Protein AF-A0A8T8WB58-F1 (afdb_monomer)

Structure (mmCIF, N/CA/C/O backbone):
data_AF-A0A8T8WB58-F1
#
_entry.id   AF-A0A8T8WB58-F1
#
loop_
_atom_site.group_PDB
_atom_site.id
_atom_site.type_symbol
_atom_site.label_atom_id
_atom_site.label_alt_id
_atom_site.label_comp_id
_atom_site.label_asym_id
_atom_site.label_entity_id
_atom_site.label_seq_id
_atom_site.pdbx_PDB_ins_code
_atom_site.Cartn_x
_atom_site.Cartn_y
_atom_site.Cartn_z
_atom_site.occupancy
_atom_site.B_iso_or_equiv
_atom_site.auth_seq_id
_atom_site.auth_comp_id
_atom_site.auth_asym_id
_atom_site.auth_atom_id
_atom_site.pdbx_PDB_model_num
ATOM 1 N N . MET A 1 1 ? 14.435 40.216 -5.255 1.00 46.78 1 MET A N 1
ATOM 2 C CA . MET A 1 1 ? 13.590 39.049 -4.937 1.00 46.78 1 MET A CA 1
ATOM 3 C C . MET A 1 1 ? 13.281 38.328 -6.233 1.00 46.78 1 MET A C 1
ATOM 5 O O . MET A 1 1 ? 12.613 38.911 -7.071 1.00 46.78 1 MET A O 1
ATOM 9 N N . SER A 1 2 ? 13.798 37.118 -6.420 1.00 38.09 2 SER A N 1
ATOM 10 C CA . SER A 1 2 ? 13.161 36.121 -7.283 1.00 38.09 2 SER A CA 1
ATOM 11 C C . SER A 1 2 ? 13.736 34.764 -6.900 1.00 38.09 2 SER A C 1
ATOM 13 O O . SER A 1 2 ? 14.914 34.495 -7.131 1.00 38.09 2 SER A O 1
ATOM 15 N N . ALA A 1 3 ? 12.936 33.969 -6.192 1.00 37.09 3 ALA A N 1
ATOM 16 C CA . ALA A 1 3 ? 13.264 32.592 -5.873 1.00 37.09 3 ALA A CA 1
ATOM 17 C C . ALA A 1 3 ? 13.135 31.793 -7.172 1.00 37.09 3 ALA A C 1
ATOM 19 O O . ALA A 1 3 ? 12.028 31.569 -7.659 1.00 37.09 3 ALA A O 1
ATOM 20 N N . ALA A 1 4 ? 14.272 31.422 -7.761 1.00 40.12 4 ALA A N 1
ATOM 21 C CA . ALA A 1 4 ? 14.296 30.440 -8.828 1.00 40.12 4 ALA A CA 1
ATOM 22 C C . ALA A 1 4 ? 13.689 29.147 -8.273 1.00 40.12 4 ALA A C 1
ATOM 24 O O . ALA A 1 4 ? 14.210 28.574 -7.314 1.00 40.12 4 ALA A O 1
ATOM 25 N N . ALA A 1 5 ? 12.556 28.735 -8.842 1.00 39.56 5 ALA A N 1
ATOM 26 C CA . ALA A 1 5 ? 11.973 27.431 -8.598 1.00 39.56 5 ALA A CA 1
ATOM 27 C C . ALA A 1 5 ? 13.040 26.382 -8.929 1.00 39.56 5 ALA A C 1
ATOM 29 O O . ALA A 1 5 ? 13.425 26.202 -10.083 1.00 39.56 5 ALA A O 1
ATOM 30 N N . MET A 1 6 ? 13.580 25.765 -7.884 1.00 33.12 6 MET A N 1
ATOM 31 C CA . MET A 1 6 ? 14.553 24.694 -7.979 1.00 33.12 6 MET A CA 1
ATOM 32 C C . MET A 1 6 ? 13.804 23.489 -8.551 1.00 33.12 6 MET A C 1
ATOM 34 O O . MET A 1 6 ? 13.053 22.819 -7.849 1.00 33.12 6 MET A O 1
ATOM 38 N N . ASP A 1 7 ? 13.919 23.301 -9.863 1.00 44.41 7 ASP A N 1
ATOM 39 C CA . ASP A 1 7 ? 13.353 22.177 -10.598 1.00 44.41 7 ASP A CA 1
ATOM 40 C C . ASP A 1 7 ? 14.040 20.895 -10.098 1.00 44.41 7 ASP A C 1
ATOM 42 O O . ASP A 1 7 ? 15.197 20.620 -10.418 1.00 44.41 7 ASP A O 1
ATOM 46 N N . ILE A 1 8 ? 13.348 20.125 -9.251 1.00 37.22 8 ILE A N 1
ATOM 47 C CA . ILE A 1 8 ? 13.816 18.843 -8.688 1.00 37.22 8 ILE A CA 1
ATOM 48 C C . ILE A 1 8 ? 13.719 17.735 -9.758 1.00 37.22 8 ILE A C 1
ATOM 50 O O . ILE A 1 8 ? 13.398 16.580 -9.488 1.00 37.22 8 ILE A O 1
ATOM 54 N N . ARG A 1 9 ? 14.054 18.042 -11.012 1.00 39.97 9 ARG A N 1
ATOM 55 C CA . ARG A 1 9 ? 14.518 17.049 -11.985 1.00 39.97 9 ARG A CA 1
ATOM 56 C C . ARG A 1 9 ? 15.976 16.734 -11.676 1.00 39.97 9 ARG A C 1
ATOM 58 O O . ARG A 1 9 ? 16.878 17.007 -12.463 1.00 39.97 9 ARG A O 1
ATOM 65 N N . ALA A 1 10 ? 16.206 16.184 -10.483 1.00 41.03 10 ALA A N 1
ATOM 66 C CA . ALA A 1 10 ? 17.468 15.548 -10.157 1.00 41.03 10 ALA A CA 1
ATOM 67 C C . ALA A 1 10 ? 17.738 14.513 -11.252 1.00 41.03 10 ALA A C 1
ATOM 69 O O . ALA A 1 10 ? 16.926 13.619 -11.486 1.00 41.03 10 ALA A O 1
ATOM 70 N N . VAL A 1 11 ? 18.834 14.740 -11.971 1.00 47.00 11 VAL A N 1
ATOM 71 C CA . VAL A 1 11 ? 19.299 13.983 -13.128 1.00 47.00 11 VAL A CA 1
ATOM 72 C C . VAL A 1 11 ? 19.324 12.498 -12.773 1.00 47.00 11 VAL A C 1
ATOM 74 O O . VAL A 1 11 ? 20.256 12.016 -12.136 1.00 47.00 11 VAL A O 1
ATOM 77 N N . ILE A 1 12 ? 18.273 11.783 -13.176 1.00 48.25 12 ILE A N 1
ATOM 78 C CA . ILE A 1 12 ? 18.330 10.336 -13.369 1.00 48.25 12 ILE A CA 1
ATOM 79 C C . ILE A 1 12 ? 19.442 10.139 -14.407 1.00 48.25 12 ILE A C 1
ATOM 81 O O . ILE A 1 12 ? 19.413 10.859 -15.417 1.00 48.25 12 ILE A O 1
ATOM 85 N N . PRO A 1 13 ? 20.449 9.276 -14.174 1.00 50.88 13 PRO A N 1
ATOM 86 C CA . PRO A 1 13 ? 21.446 8.993 -15.197 1.00 50.88 13 PRO A CA 1
ATOM 87 C C . PRO A 1 13 ? 20.685 8.587 -16.455 1.00 50.88 13 PRO A C 1
ATOM 89 O O . PRO A 1 13 ? 19.909 7.635 -16.439 1.00 50.88 13 PRO A O 1
ATOM 92 N N . ARG A 1 14 ? 20.798 9.403 -17.508 1.00 51.25 14 ARG A N 1
ATOM 93 C CA . ARG A 1 14 ? 20.123 9.127 -18.773 1.00 51.25 14 ARG A CA 1
ATOM 94 C C . ARG A 1 14 ? 20.759 7.837 -19.297 1.00 51.25 14 ARG A C 1
ATOM 96 O O . ARG A 1 14 ? 21.962 7.873 -19.570 1.00 51.25 14 ARG A O 1
ATOM 103 N N . PRO A 1 15 ? 20.026 6.718 -19.390 1.00 59.62 15 PRO A N 1
ATOM 104 C CA . PRO A 1 15 ? 20.576 5.533 -20.026 1.00 59.62 15 PRO A CA 1
ATOM 105 C C . PRO A 1 15 ? 20.806 5.811 -21.518 1.00 59.62 15 PRO A C 1
ATOM 107 O O . PRO A 1 15 ? 20.446 6.877 -22.035 1.00 59.62 15 PRO A O 1
ATOM 110 N N . ALA A 1 16 ? 21.427 4.850 -22.203 1.00 59.47 16 ALA A N 1
ATOM 111 C CA . ALA A 1 16 ? 21.563 4.878 -23.654 1.00 59.47 16 ALA A CA 1
ATOM 112 C C . ALA A 1 16 ? 20.201 5.178 -24.326 1.00 59.47 16 ALA A C 1
ATOM 114 O O . ALA A 1 16 ? 19.159 4.807 -23.775 1.00 59.47 16 ALA A O 1
ATOM 115 N N . PRO A 1 17 ? 20.179 5.887 -25.470 1.00 58.12 17 PRO A N 1
ATOM 116 C CA . PRO A 1 17 ? 18.939 6.341 -26.104 1.00 58.12 17 PRO A CA 1
ATOM 117 C C . PRO A 1 17 ? 17.970 5.200 -26.467 1.00 58.12 17 PRO A C 1
ATOM 119 O O . PRO A 1 17 ? 16.779 5.463 -26.613 1.00 58.12 17 PRO A O 1
ATOM 122 N N . GLU A 1 18 ? 18.456 3.961 -26.555 1.00 68.00 18 GLU A N 1
ATOM 123 C CA . GLU A 1 18 ? 17.686 2.736 -26.802 1.00 68.00 18 GLU A CA 1
ATOM 124 C C . GLU A 1 18 ? 17.064 2.058 -25.552 1.00 68.00 18 GLU A C 1
ATOM 126 O O . GLU A 1 18 ? 16.408 1.024 -25.658 1.00 68.00 18 GLU A O 1
ATOM 131 N N . ALA A 1 19 ? 17.233 2.596 -24.341 1.00 74.69 19 ALA A N 1
ATOM 132 C CA . ALA A 1 19 ? 16.718 1.941 -23.134 1.00 74.69 19 ALA A CA 1
ATOM 133 C C . ALA A 1 19 ? 15.192 2.070 -22.963 1.00 74.69 19 ALA A C 1
ATOM 135 O O . ALA A 1 19 ? 14.597 3.135 -23.144 1.00 74.69 19 ALA A O 1
ATOM 136 N N . ILE A 1 20 ? 14.557 0.992 -22.502 1.00 81.88 20 ILE A N 1
ATOM 137 C CA . ILE A 1 20 ? 13.115 0.949 -22.233 1.00 81.88 20 ILE A CA 1
ATOM 138 C C . ILE A 1 20 ? 12.857 1.357 -20.778 1.00 81.88 20 ILE A C 1
ATOM 140 O O . ILE A 1 20 ? 13.311 0.690 -19.846 1.00 81.88 20 ILE A O 1
ATOM 144 N N . GLU A 1 21 ? 12.094 2.432 -20.569 1.00 86.19 21 GLU A N 1
ATOM 145 C CA . GLU A 1 21 ? 11.687 2.887 -19.232 1.00 86.19 21 GLU A CA 1
ATOM 146 C C . GLU A 1 21 ? 10.540 2.035 -18.671 1.00 86.19 21 GLU A C 1
ATOM 148 O O . GLU A 1 21 ? 9.471 1.935 -19.277 1.00 86.19 21 GLU A O 1
ATOM 153 N N . ILE A 1 22 ? 10.711 1.500 -17.461 1.00 86.25 22 ILE A N 1
ATOM 154 C CA . ILE A 1 22 ? 9.628 0.927 -16.659 1.00 86.25 22 ILE A CA 1
ATOM 155 C C . ILE A 1 22 ? 9.526 1.667 -15.327 1.00 86.25 22 ILE A C 1
ATOM 157 O O . ILE A 1 22 ? 10.401 1.593 -14.460 1.00 86.25 22 ILE A O 1
ATOM 161 N N . ARG A 1 23 ? 8.405 2.366 -15.134 1.00 86.94 23 ARG A N 1
ATOM 162 C CA . ARG A 1 23 ? 8.083 3.033 -13.871 1.00 86.94 23 ARG A CA 1
ATOM 163 C C . ARG A 1 23 ? 7.384 2.061 -12.929 1.00 86.94 23 ARG A C 1
ATOM 165 O O . ARG A 1 23 ? 6.253 1.661 -13.185 1.00 86.94 23 ARG A O 1
ATOM 172 N N . CYS A 1 24 ? 8.037 1.744 -11.819 1.00 85.81 24 CYS A N 1
ATOM 173 C CA . CYS A 1 24 ? 7.483 0.867 -10.798 1.00 85.81 24 CYS A CA 1
ATOM 174 C C . CYS A 1 24 ? 6.621 1.648 -9.787 1.00 85.81 24 CYS A C 1
ATOM 176 O O . CYS A 1 24 ? 6.853 2.850 -9.595 1.00 85.81 24 CYS A O 1
ATOM 178 N N . PRO A 1 25 ? 5.671 0.970 -9.118 1.00 83.12 25 PRO A N 1
ATOM 179 C CA . PRO A 1 25 ? 4.884 1.522 -8.010 1.00 83.12 25 PRO A CA 1
ATOM 180 C C . PRO A 1 25 ? 5.783 2.044 -6.876 1.00 83.12 25 PRO A C 1
ATOM 182 O O . PRO A 1 25 ? 5.789 3.239 -6.568 1.00 83.12 25 PRO A O 1
ATOM 185 N N . SER A 1 26 ? 6.692 1.190 -6.393 1.00 83.06 26 SER A N 1
ATOM 186 C CA . SER A 1 26 ? 7.592 1.485 -5.275 1.00 83.06 26 SER A CA 1
ATOM 187 C C . SER A 1 26 ? 9.081 1.329 -5.630 1.00 83.06 26 SER A C 1
ATOM 189 O O . SER A 1 26 ? 9.460 0.690 -6.618 1.00 83.06 26 SER A O 1
ATOM 191 N N . ILE A 1 27 ? 9.957 1.895 -4.787 1.00 85.06 27 ILE A N 1
ATOM 192 C CA . ILE A 1 27 ? 11.415 1.662 -4.863 1.00 85.06 27 ILE A CA 1
ATOM 193 C C . ILE A 1 27 ? 11.736 0.184 -4.601 1.00 85.06 27 ILE A C 1
ATOM 195 O O . ILE A 1 27 ? 12.665 -0.356 -5.201 1.00 85.06 27 ILE A O 1
ATOM 199 N N . GLU A 1 28 ? 10.968 -0.479 -3.737 1.00 82.25 28 GLU A N 1
ATOM 200 C CA . GLU A 1 28 ? 11.150 -1.895 -3.408 1.00 82.25 28 GLU A CA 1
ATOM 201 C C . GLU A 1 28 ? 10.846 -2.792 -4.610 1.00 82.25 28 GLU A C 1
ATOM 203 O O . GLU A 1 28 ? 11.660 -3.653 -4.948 1.00 82.25 28 GLU A O 1
ATOM 208 N N . THR A 1 29 ? 9.749 -2.527 -5.327 1.00 85.62 29 THR A N 1
ATOM 209 C CA . THR A 1 29 ? 9.416 -3.210 -6.586 1.00 85.62 29 THR A CA 1
ATOM 210 C C . THR A 1 29 ? 10.525 -3.013 -7.616 1.00 85.62 29 THR A C 1
ATOM 212 O O . THR A 1 29 ? 11.007 -3.986 -8.195 1.00 85.62 29 THR A O 1
ATOM 215 N N . ALA A 1 30 ? 11.010 -1.778 -7.791 1.00 85.81 30 ALA A N 1
ATOM 216 C CA . ALA A 1 30 ? 12.118 -1.499 -8.704 1.00 85.81 30 ALA A CA 1
ATOM 217 C C . ALA A 1 30 ? 13.406 -2.237 -8.302 1.00 85.81 30 ALA A C 1
ATOM 219 O O . ALA A 1 30 ? 14.105 -2.785 -9.151 1.00 85.81 30 ALA A O 1
ATOM 220 N N . ARG A 1 31 ? 13.736 -2.282 -7.006 1.00 87.56 31 ARG A N 1
ATOM 221 C CA . ARG A 1 31 ? 14.900 -3.017 -6.492 1.00 87.56 31 ARG A CA 1
ATOM 222 C C . ARG A 1 31 ? 14.772 -4.516 -6.740 1.00 87.56 31 ARG A C 1
ATOM 224 O O . ARG A 1 31 ? 15.739 -5.122 -7.186 1.00 87.56 31 ARG A O 1
ATOM 231 N N . SER A 1 32 ? 13.605 -5.097 -6.489 1.00 87.56 32 SER A N 1
ATOM 232 C CA . SER A 1 32 ? 13.405 -6.529 -6.694 1.00 87.56 32 SER A CA 1
ATOM 233 C C . SER A 1 32 ? 13.424 -6.909 -8.176 1.00 87.56 32 SER A C 1
ATOM 235 O O . SER A 1 32 ? 14.017 -7.922 -8.524 1.00 87.56 32 SER A O 1
ATOM 237 N N . ILE A 1 33 ? 12.900 -6.066 -9.073 1.00 88.56 33 ILE A N 1
ATOM 238 C CA . ILE A 1 33 ? 13.062 -6.271 -10.522 1.00 88.56 33 ILE A CA 1
ATOM 239 C C . ILE A 1 33 ? 14.544 -6.245 -10.915 1.00 88.56 33 ILE A C 1
ATOM 241 O O . ILE A 1 33 ? 14.983 -7.127 -11.644 1.00 88.56 33 ILE A O 1
ATOM 245 N N . ARG A 1 34 ? 15.336 -5.289 -10.408 1.00 86.62 34 ARG A N 1
ATOM 246 C CA . ARG A 1 34 ? 16.790 -5.256 -10.669 1.00 86.62 34 ARG A CA 1
ATOM 247 C C . ARG A 1 34 ? 17.512 -6.493 -10.132 1.00 86.62 34 ARG A C 1
ATOM 249 O O . ARG A 1 34 ? 18.483 -6.928 -10.735 1.00 86.62 34 ARG A O 1
ATOM 256 N N . GLN A 1 35 ? 17.054 -7.048 -9.013 1.00 87.44 35 GLN A N 1
ATOM 257 C CA . GLN A 1 35 ? 17.618 -8.265 -8.433 1.00 87.44 35 GLN A CA 1
ATOM 258 C C . GLN A 1 35 ? 17.311 -9.501 -9.290 1.00 87.44 35 GLN A C 1
ATOM 260 O O . GLN A 1 35 ? 18.211 -10.289 -9.563 1.00 87.44 35 GLN A O 1
ATOM 265 N N . ASP A 1 36 ? 16.066 -9.639 -9.746 1.00 86.62 36 ASP A N 1
ATOM 266 C CA . ASP A 1 36 ? 15.598 -10.838 -10.448 1.00 86.62 36 ASP A CA 1
ATOM 267 C C . ASP A 1 36 ? 15.917 -10.807 -11.954 1.00 86.62 36 ASP A C 1
ATOM 269 O O . ASP A 1 36 ? 16.147 -11.846 -12.569 1.00 86.62 36 ASP A O 1
ATOM 273 N N . PHE A 1 37 ? 15.966 -9.613 -12.552 1.00 86.50 37 PHE A N 1
ATOM 274 C CA . PHE A 1 37 ? 16.174 -9.385 -13.988 1.00 86.50 37 PHE A CA 1
ATOM 275 C C . PHE A 1 37 ? 17.424 -8.546 -14.282 1.00 86.50 37 PHE A C 1
ATOM 277 O O . PHE A 1 37 ? 17.502 -7.887 -15.319 1.00 86.50 37 PHE A O 1
ATOM 284 N N . GLY A 1 38 ? 18.415 -8.555 -13.385 1.00 82.00 38 GLY A N 1
ATOM 285 C CA . GLY A 1 38 ? 19.592 -7.682 -13.467 1.00 82.00 38 GLY A CA 1
ATOM 286 C C . GLY A 1 38 ? 20.361 -7.766 -14.789 1.00 82.00 38 GLY A C 1
ATOM 287 O O . GLY A 1 38 ? 20.872 -6.755 -15.252 1.00 82.00 38 GLY A O 1
ATOM 288 N N . ALA A 1 39 ? 20.363 -8.930 -15.450 1.00 80.88 39 ALA A N 1
ATOM 289 C CA . ALA A 1 39 ? 21.001 -9.123 -16.758 1.00 80.88 39 ALA A CA 1
ATOM 290 C C . ALA A 1 39 ? 20.383 -8.277 -17.890 1.00 80.88 39 ALA A C 1
ATOM 292 O O . ALA A 1 39 ? 21.035 -8.030 -18.900 1.00 80.88 39 ALA A O 1
ATOM 293 N N . PHE A 1 40 ? 19.135 -7.839 -17.719 1.00 82.38 40 PHE A N 1
ATOM 294 C CA . PHE A 1 40 ? 18.386 -7.045 -18.692 1.00 82.38 40 PHE A CA 1
ATOM 295 C C . PHE A 1 40 ? 18.245 -5.582 -18.273 1.00 82.38 40 PHE A C 1
ATOM 297 O O . PHE A 1 40 ? 17.622 -4.802 -18.987 1.00 82.38 40 PHE A O 1
ATOM 304 N N . CYS A 1 41 ? 18.785 -5.199 -17.116 1.00 80.69 41 CYS A N 1
ATOM 305 C CA . CYS A 1 41 ? 18.663 -3.852 -16.583 1.00 80.69 41 CYS A CA 1
ATOM 306 C C . CYS A 1 41 ? 19.956 -3.069 -16.812 1.0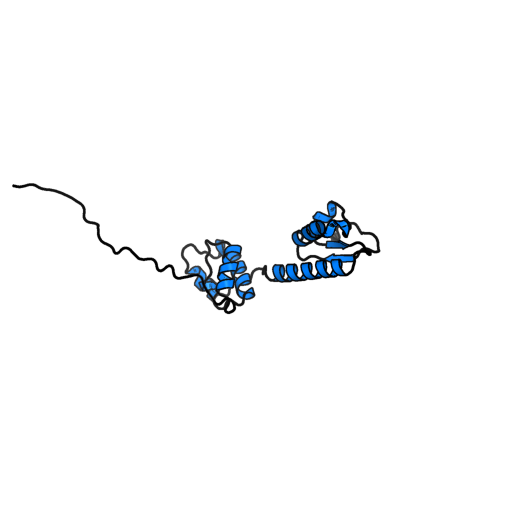0 80.69 41 CYS A C 1
ATOM 308 O O . CYS A 1 41 ? 21.047 -3.557 -16.517 1.00 80.69 41 CYS A O 1
ATOM 310 N N . HIS A 1 42 ? 19.841 -1.812 -17.236 1.00 73.38 42 HIS A N 1
ATOM 311 C CA . HIS A 1 42 ? 20.923 -0.860 -17.021 1.00 73.38 42 HIS A CA 1
ATOM 312 C C . HIS A 1 42 ? 21.063 -0.637 -15.511 1.00 73.38 42 HIS A C 1
ATOM 314 O O . HIS A 1 42 ? 20.084 -0.324 -14.828 1.00 73.38 42 HIS A O 1
ATOM 320 N N . TYR A 1 43 ? 22.266 -0.872 -14.988 1.00 64.69 43 TYR A N 1
ATOM 321 C CA . TYR A 1 43 ? 22.546 -0.831 -13.558 1.00 64.69 43 TYR A CA 1
ATOM 322 C C . TYR A 1 43 ? 23.638 0.200 -13.258 1.00 64.69 43 TYR A C 1
ATOM 324 O O . TYR A 1 43 ? 24.815 -0.043 -13.519 1.00 64.69 43 TYR A O 1
ATOM 332 N N . ASP A 1 44 ? 23.247 1.335 -12.679 1.00 64.38 44 ASP A N 1
ATOM 333 C CA . ASP A 1 44 ? 24.130 2.195 -11.887 1.00 64.38 44 ASP A CA 1
ATOM 334 C C . ASP A 1 44 ? 23.757 2.038 -10.401 1.00 64.38 44 ASP A C 1
ATOM 336 O O . ASP A 1 44 ? 22.582 1.955 -10.043 1.00 64.38 44 ASP A O 1
ATOM 340 N N . GLU A 1 45 ? 24.733 2.005 -9.493 1.00 59.88 45 GLU A N 1
ATOM 341 C CA . GLU A 1 45 ? 24.476 1.883 -8.048 1.00 59.88 45 GLU A CA 1
ATOM 342 C C . GLU A 1 45 ? 23.613 3.040 -7.497 1.00 59.88 45 GLU A C 1
ATOM 344 O O . GLU A 1 45 ? 22.909 2.895 -6.491 1.00 59.88 45 GLU A O 1
ATOM 349 N N . ARG A 1 46 ? 23.614 4.193 -8.179 1.00 59.09 46 ARG A N 1
ATOM 350 C CA . ARG A 1 46 ? 22.755 5.350 -7.889 1.00 59.09 46 ARG A CA 1
ATOM 351 C C . ARG A 1 46 ? 21.288 5.083 -8.242 1.00 59.09 46 ARG A C 1
ATOM 353 O O . ARG A 1 46 ? 20.415 5.707 -7.632 1.00 59.09 46 ARG A O 1
ATOM 360 N N . ASP A 1 47 ? 21.002 4.123 -9.125 1.00 65.94 47 ASP A N 1
ATOM 361 C CA . ASP A 1 47 ? 19.646 3.774 -9.568 1.00 65.94 47 ASP A CA 1
ATOM 362 C C . ASP A 1 47 ? 18.820 3.087 -8.478 1.00 65.94 47 ASP A C 1
ATOM 364 O O . ASP A 1 47 ? 17.590 3.168 -8.478 1.00 65.94 47 ASP A O 1
ATOM 368 N N . LEU A 1 48 ? 19.469 2.492 -7.471 1.00 70.00 48 LEU A N 1
ATOM 369 C CA . LEU A 1 48 ? 18.807 1.821 -6.343 1.00 70.00 48 LEU A CA 1
ATOM 370 C C . LEU A 1 48 ? 17.906 2.739 -5.504 1.00 70.00 48 LEU A C 1
ATOM 372 O O . LEU A 1 48 ? 17.116 2.248 -4.693 1.00 70.00 48 LEU A O 1
ATOM 376 N N . ARG A 1 49 ? 18.041 4.059 -5.669 1.00 77.19 49 ARG A N 1
ATOM 377 C CA . ARG A 1 49 ? 17.236 5.082 -4.988 1.00 77.19 49 ARG A CA 1
ATOM 378 C C . ARG A 1 49 ? 15.987 5.479 -5.772 1.00 77.19 49 ARG A C 1
ATOM 380 O O . ARG A 1 49 ? 15.152 6.208 -5.247 1.00 77.19 49 ARG A O 1
ATOM 387 N N . PHE A 1 50 ? 15.849 5.009 -7.010 1.00 81.12 50 PHE A N 1
ATOM 388 C CA . PHE A 1 50 ? 14.756 5.376 -7.897 1.00 81.12 50 PHE A CA 1
ATOM 389 C C . PHE A 1 50 ? 13.795 4.207 -8.116 1.00 81.12 50 PHE A C 1
ATOM 391 O O . PHE A 1 50 ? 14.188 3.038 -8.168 1.00 81.12 50 PHE A O 1
ATOM 398 N N . ARG A 1 51 ? 12.519 4.548 -8.313 1.00 85.62 51 ARG A N 1
ATOM 399 C CA . ARG A 1 51 ? 11.447 3.612 -8.694 1.00 85.62 51 ARG A CA 1
ATOM 400 C C . ARG A 1 51 ? 11.414 3.281 -10.193 1.00 85.62 51 ARG A C 1
ATOM 402 O O . ARG A 1 51 ? 10.516 2.584 -10.645 1.00 85.62 51 ARG A O 1
ATOM 409 N N . THR A 1 52 ? 12.338 3.826 -10.976 1.00 84.69 52 THR A N 1
ATOM 410 C CA . THR A 1 52 ? 12.398 3.609 -12.424 1.00 84.69 52 THR A CA 1
ATOM 411 C C . THR A 1 52 ? 13.461 2.570 -12.741 1.00 84.69 52 THR A C 1
ATOM 413 O O . THR A 1 52 ? 14.609 2.714 -12.320 1.00 84.69 52 THR A O 1
ATOM 416 N N . VAL A 1 53 ? 13.077 1.528 -13.469 1.00 86.50 53 VAL A N 1
ATOM 417 C CA . VAL A 1 53 ? 13.981 0.514 -14.013 1.00 86.50 53 VAL A CA 1
ATOM 418 C C . VAL A 1 53 ? 14.155 0.788 -15.499 1.00 86.50 53 VAL A C 1
ATOM 420 O O . VAL A 1 53 ? 13.178 1.033 -16.201 1.00 86.50 53 VAL A O 1
ATOM 423 N N . TRP A 1 54 ? 15.394 0.741 -15.968 1.00 87.00 54 TRP A N 1
ATOM 424 C CA . TRP A 1 54 ? 15.733 0.893 -17.375 1.00 87.00 54 TRP A CA 1
ATOM 425 C C . TRP A 1 54 ? 16.152 -0.463 -17.916 1.00 87.00 54 TRP A C 1
ATOM 427 O O . TRP A 1 54 ? 17.114 -1.042 -17.414 1.00 87.00 54 TRP A O 1
ATOM 437 N N . LEU A 1 55 ? 15.427 -0.980 -18.903 1.00 83.44 55 LEU A N 1
ATOM 438 C CA . LEU A 1 55 ? 15.769 -2.236 -19.561 1.00 83.44 55 LEU A CA 1
ATOM 439 C C . LEU A 1 55 ? 16.606 -1.976 -20.813 1.00 83.44 55 LEU A C 1
ATOM 441 O O . LEU A 1 55 ? 16.414 -0.962 -21.484 1.00 83.44 55 LEU A O 1
ATOM 445 N N . VAL A 1 56 ? 17.494 -2.911 -21.143 1.00 85.88 56 VAL A N 1
ATOM 446 C CA . VAL A 1 56 ? 18.207 -2.911 -22.426 1.00 85.88 56 VAL A CA 1
ATOM 447 C C . VAL A 1 56 ? 17.216 -3.142 -23.570 1.00 85.88 56 VAL A C 1
ATOM 449 O O . VAL A 1 56 ? 16.256 -3.906 -23.407 1.00 85.88 56 VAL A O 1
ATOM 452 N N . GLU A 1 57 ? 17.439 -2.518 -24.729 1.00 80.81 57 GLU A N 1
ATOM 453 C CA . GLU A 1 57 ? 16.545 -2.673 -25.886 1.00 80.81 57 GLU A CA 1
ATOM 454 C C . GLU A 1 57 ? 16.420 -4.139 -26.301 1.00 80.81 57 GLU A C 1
ATOM 456 O O . GLU A 1 57 ? 15.322 -4.616 -26.534 1.00 80.81 57 GLU A O 1
ATOM 461 N N . ASP A 1 58 ? 17.503 -4.912 -26.264 1.00 82.19 58 ASP A N 1
ATOM 462 C CA . ASP A 1 58 ? 17.492 -6.331 -26.642 1.00 82.19 58 ASP A CA 1
ATOM 463 C C . ASP A 1 58 ? 16.813 -7.262 -25.619 1.00 82.19 58 ASP A C 1
ATOM 465 O O . ASP A 1 58 ? 16.852 -8.485 -25.763 1.00 82.19 58 ASP A O 1
ATOM 469 N N . THR A 1 59 ? 16.172 -6.725 -24.573 1.00 83.56 59 THR A N 1
ATOM 470 C CA . THR A 1 59 ? 15.438 -7.553 -23.606 1.00 83.56 59 THR A CA 1
ATOM 471 C C . THR A 1 59 ? 14.345 -8.338 -24.335 1.00 83.56 59 THR A C 1
ATOM 473 O O . THR A 1 59 ? 13.457 -7.707 -24.916 1.00 83.56 59 THR A O 1
ATOM 476 N N . PRO A 1 60 ? 14.335 -9.684 -24.282 1.00 88.88 60 PRO A N 1
ATOM 477 C CA . PRO A 1 60 ? 13.312 -10.476 -24.957 1.00 88.88 60 PRO A CA 1
ATOM 478 C C . PRO A 1 60 ? 11.903 -10.118 -24.471 1.00 88.88 60 PRO A C 1
ATOM 480 O O . PRO A 1 60 ? 11.691 -9.942 -23.268 1.00 88.88 60 PRO A O 1
ATOM 483 N N . GLU A 1 61 ? 10.929 -10.066 -25.386 1.00 86.75 61 GLU A N 1
ATOM 484 C CA . GLU A 1 61 ? 9.562 -9.611 -25.073 1.00 86.75 61 GLU A CA 1
ATOM 485 C C . GLU A 1 61 ? 8.930 -10.409 -23.924 1.00 86.75 61 GLU A C 1
ATOM 487 O O . GLU A 1 61 ? 8.337 -9.816 -23.032 1.00 86.75 61 GLU A O 1
ATOM 492 N N . PHE A 1 62 ? 9.181 -11.721 -23.850 1.00 87.25 62 PHE A N 1
ATOM 493 C CA . PHE A 1 62 ? 8.729 -12.571 -22.742 1.00 87.25 62 PHE A CA 1
ATOM 494 C C . PHE A 1 62 ? 9.136 -12.036 -21.357 1.00 87.25 62 PHE A C 1
ATOM 496 O O . PHE A 1 62 ? 8.348 -12.055 -20.413 1.00 87.25 62 PHE A O 1
ATOM 503 N N . TYR A 1 63 ? 10.365 -11.534 -21.209 1.00 88.38 63 TYR A N 1
ATOM 504 C CA . TYR A 1 63 ? 10.818 -10.950 -19.945 1.00 88.38 63 TYR A CA 1
ATOM 505 C C . TYR A 1 63 ? 10.216 -9.566 -19.714 1.00 88.38 63 TYR A C 1
ATOM 507 O O . TYR A 1 63 ? 9.870 -9.239 -18.580 1.00 88.38 63 TYR A O 1
ATOM 515 N N . ARG A 1 64 ? 10.017 -8.773 -20.773 1.00 88.19 64 ARG A N 1
ATOM 516 C CA . ARG A 1 64 ? 9.330 -7.479 -20.663 1.00 88.19 64 ARG A CA 1
ATOM 517 C C . ARG A 1 64 ? 7.889 -7.651 -20.199 1.00 88.19 64 ARG A C 1
ATOM 519 O O . ARG A 1 64 ? 7.455 -6.926 -19.308 1.00 88.19 64 ARG A O 1
ATOM 526 N N . GLU A 1 65 ? 7.167 -8.616 -20.759 1.00 89.50 65 GLU A N 1
ATOM 527 C CA . GLU A 1 65 ? 5.799 -8.946 -20.360 1.00 89.50 65 GLU A CA 1
ATOM 528 C C . GLU A 1 65 ? 5.741 -9.413 -18.907 1.00 89.50 65 GLU A C 1
ATOM 530 O O . GLU A 1 65 ? 4.905 -8.924 -18.152 1.00 89.50 65 GLU A O 1
ATOM 535 N N . GLN A 1 66 ? 6.669 -10.269 -18.469 1.00 89.56 66 GLN A N 1
ATOM 536 C CA . GLN A 1 66 ? 6.740 -10.682 -17.064 1.00 89.56 66 GLN A CA 1
ATOM 537 C C . GLN A 1 66 ? 7.011 -9.511 -16.112 1.00 89.56 66 GLN A C 1
ATOM 539 O O . GLN A 1 66 ? 6.371 -9.407 -15.064 1.00 89.56 66 GLN A O 1
ATOM 544 N N . ILE A 1 67 ? 7.929 -8.609 -16.470 1.00 88.62 67 ILE A N 1
ATOM 545 C CA . ILE A 1 67 ? 8.230 -7.421 -15.661 1.00 88.62 67 ILE A CA 1
ATOM 546 C C . ILE A 1 67 ? 7.015 -6.487 -15.615 1.00 88.62 67 ILE A C 1
ATOM 548 O O . ILE A 1 67 ? 6.660 -6.014 -14.538 1.00 88.62 67 ILE A O 1
ATOM 552 N N . ARG A 1 68 ? 6.337 -6.256 -16.746 1.00 89.81 68 ARG A N 1
ATOM 553 C CA . ARG A 1 68 ? 5.103 -5.453 -16.802 1.00 89.81 68 ARG A CA 1
ATOM 554 C C . ARG A 1 68 ? 3.989 -6.072 -15.965 1.00 89.81 68 ARG A C 1
ATOM 556 O O . ARG A 1 68 ? 3.420 -5.379 -15.133 1.00 89.81 68 ARG A O 1
ATOM 563 N N . ALA A 1 69 ? 3.729 -7.369 -16.117 1.00 86.25 69 ALA A N 1
ATOM 564 C CA . ALA A 1 69 ? 2.719 -8.081 -15.336 1.00 86.25 69 ALA A CA 1
ATOM 565 C C . ALA A 1 69 ? 3.001 -7.996 -13.829 1.00 86.25 69 ALA A C 1
ATOM 567 O O . ALA A 1 69 ? 2.089 -7.806 -13.027 1.00 86.25 69 ALA A O 1
ATOM 568 N N . ARG A 1 70 ? 4.277 -8.076 -13.435 1.00 87.56 70 ARG A N 1
ATOM 569 C CA . ARG A 1 70 ? 4.696 -7.865 -12.050 1.00 87.56 70 ARG A CA 1
ATOM 570 C C . ARG A 1 70 ? 4.437 -6.440 -11.574 1.00 87.56 70 ARG A C 1
ATOM 572 O O . ARG A 1 70 ? 3.931 -6.268 -10.474 1.00 87.56 70 ARG A O 1
ATOM 579 N N . VAL A 1 71 ? 4.810 -5.439 -12.369 1.00 88.00 71 VAL A N 1
ATOM 580 C CA . VAL A 1 71 ? 4.583 -4.026 -12.040 1.00 88.00 71 VAL A CA 1
ATOM 581 C C . VAL A 1 71 ? 3.097 -3.748 -11.860 1.00 88.00 71 VAL A C 1
ATOM 583 O O . VAL A 1 71 ? 2.744 -3.098 -10.885 1.00 88.00 71 VAL A O 1
ATOM 586 N N . GLU A 1 72 ? 2.244 -4.264 -12.743 1.00 83.25 72 GLU A N 1
ATOM 587 C CA . GLU A 1 72 ? 0.791 -4.109 -12.633 1.00 83.25 72 GLU A CA 1
ATOM 588 C C . GLU A 1 72 ? 0.242 -4.794 -11.381 1.00 83.25 72 GLU A C 1
ATOM 590 O O . GLU A 1 72 ? -0.461 -4.155 -10.606 1.00 83.25 72 GLU A O 1
ATOM 595 N N . ARG A 1 73 ? 0.651 -6.033 -11.089 1.00 80.75 73 ARG A N 1
ATOM 596 C CA . ARG A 1 73 ? 0.249 -6.716 -9.850 1.00 80.75 73 ARG A CA 1
ATOM 597 C C . ARG A 1 73 ? 0.689 -5.950 -8.598 1.00 80.75 73 ARG A C 1
ATOM 599 O O . ARG A 1 73 ? -0.105 -5.742 -7.688 1.00 80.75 73 ARG A O 1
ATOM 606 N N . ASP A 1 74 ? 1.950 -5.527 -8.542 1.00 78.31 74 ASP A N 1
ATOM 607 C CA . ASP A 1 74 ? 2.483 -4.773 -7.405 1.00 78.31 74 ASP A CA 1
ATOM 608 C C . ASP A 1 74 ? 1.809 -3.389 -7.293 1.00 78.31 74 ASP A C 1
ATOM 610 O O . ASP A 1 74 ? 1.666 -2.861 -6.193 1.00 78.31 74 ASP A O 1
ATOM 614 N N . ARG A 1 75 ? 1.372 -2.804 -8.417 1.00 75.50 75 ARG A N 1
ATOM 615 C CA . ARG A 1 75 ? 0.604 -1.556 -8.460 1.00 75.50 75 ARG A CA 1
ATOM 616 C C . ARG A 1 75 ? -0.804 -1.760 -7.927 1.00 75.50 75 ARG A C 1
ATOM 618 O O . ARG A 1 75 ? -1.222 -0.972 -7.093 1.00 75.50 75 ARG A O 1
ATOM 625 N N . GLU A 1 76 ? -1.495 -2.820 -8.332 1.00 70.38 76 GLU A N 1
ATOM 626 C CA . GLU A 1 76 ? -2.776 -3.202 -7.735 1.00 70.38 76 GLU A CA 1
ATOM 627 C C . GLU A 1 76 ? -2.631 -3.421 -6.225 1.00 70.38 76 GLU A C 1
ATOM 629 O O . GLU A 1 76 ? -3.489 -3.004 -5.453 1.00 70.38 76 GLU A O 1
ATOM 634 N N . ASP A 1 77 ? -1.539 -4.041 -5.779 1.00 63.59 77 ASP A N 1
ATOM 635 C CA . ASP A 1 77 ? -1.278 -4.264 -4.359 1.00 63.59 77 ASP A CA 1
ATOM 636 C C . ASP A 1 77 ? -0.920 -2.973 -3.605 1.00 63.59 77 ASP A C 1
ATOM 638 O O . ASP A 1 77 ? -1.279 -2.840 -2.435 1.00 63.59 77 ASP A O 1
ATOM 642 N N . GLU A 1 78 ? -0.260 -2.002 -4.244 1.00 63.94 78 GLU A N 1
ATOM 643 C CA . GLU A 1 78 ? 0.040 -0.686 -3.664 1.00 63.94 78 GLU A CA 1
ATOM 644 C C . GLU A 1 78 ? -1.180 0.249 -3.677 1.00 63.94 78 GLU A C 1
ATOM 646 O O . GLU A 1 78 ? -1.429 0.954 -2.704 1.00 63.94 78 GLU A O 1
ATOM 651 N N . GLU A 1 79 ? -2.014 0.191 -4.711 1.00 59.53 79 GLU A N 1
ATOM 652 C CA . GLU A 1 79 ? -3.337 0.822 -4.733 1.00 59.53 79 GLU A CA 1
ATOM 653 C C . GLU A 1 79 ? -4.246 0.197 -3.663 1.00 59.53 79 GLU A C 1
ATOM 655 O O . GLU A 1 79 ? -5.004 0.911 -3.003 1.00 59.53 79 GLU A O 1
ATOM 660 N N . ARG A 1 80 ? -4.083 -1.109 -3.390 1.00 55.00 80 ARG A N 1
ATOM 661 C CA . ARG A 1 80 ? -4.660 -1.793 -2.222 1.00 55.00 80 ARG A CA 1
ATOM 662 C C . ARG A 1 80 ? -3.942 -1.499 -0.898 1.00 55.00 80 ARG A C 1
ATOM 664 O O . ARG A 1 80 ? -4.461 -1.827 0.171 1.00 55.00 80 ARG A O 1
ATOM 671 N N . ARG A 1 81 ? -2.767 -0.865 -0.900 1.00 57.31 81 ARG A N 1
ATOM 672 C CA . ARG A 1 81 ? -2.167 -0.239 0.293 1.00 57.31 81 ARG A CA 1
ATOM 673 C C . ARG A 1 81 ? -2.770 1.155 0.428 1.00 57.31 81 ARG A C 1
ATOM 675 O O . ARG A 1 81 ? -2.104 2.175 0.295 1.00 57.31 81 ARG A O 1
ATOM 682 N N . PHE A 1 82 ? -4.074 1.167 0.667 1.00 56.00 82 PHE A N 1
ATOM 683 C CA . PHE A 1 82 ? -4.902 2.356 0.649 1.00 56.00 82 PHE A CA 1
ATOM 684 C C . PHE A 1 82 ? -4.348 3.466 1.551 1.00 56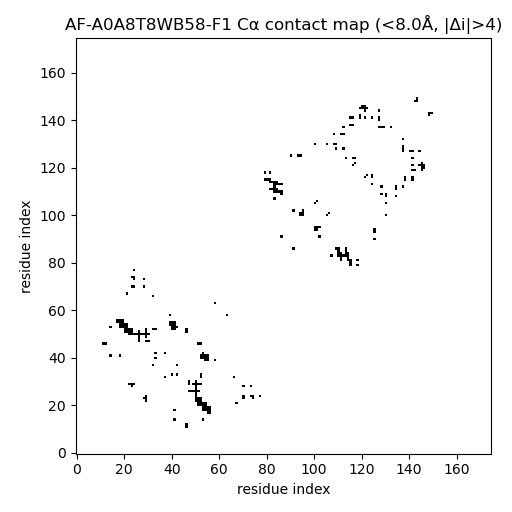.00 82 PHE A C 1
ATOM 686 O O . PHE A 1 82 ? -4.135 3.287 2.754 1.00 56.00 82 PHE A O 1
ATOM 693 N N . GLY A 1 83 ? -4.151 4.637 0.944 1.00 65.56 83 GLY A N 1
ATOM 694 C CA . GLY A 1 83 ? -3.998 5.895 1.660 1.00 65.56 83 GLY A CA 1
ATOM 695 C C . GLY A 1 83 ? -5.206 6.148 2.560 1.00 65.56 83 GLY A C 1
ATOM 696 O O . GLY A 1 83 ? -6.295 5.645 2.322 1.00 65.56 83 GLY A O 1
ATOM 697 N N . GLN A 1 84 ? -4.993 6.909 3.626 1.00 76.50 84 GLN A N 1
ATOM 698 C CA . GLN A 1 84 ? -5.983 7.165 4.671 1.00 76.50 84 GLN A CA 1
ATOM 699 C C . GLN A 1 84 ? -7.389 7.477 4.135 1.00 76.50 84 GLN A C 1
ATOM 701 O O . GLN A 1 84 ? -7.557 8.393 3.334 1.00 76.50 84 GLN A O 1
ATOM 706 N N . ALA A 1 85 ? -8.404 6.781 4.647 1.00 83.50 85 ALA A N 1
ATOM 707 C CA . ALA A 1 85 ? -9.802 7.096 4.385 1.00 83.50 85 ALA A CA 1
ATOM 708 C C . ALA A 1 85 ? -10.355 7.961 5.518 1.00 83.50 85 ALA A C 1
ATOM 710 O O . ALA A 1 85 ? -10.126 7.679 6.696 1.00 83.50 85 ALA A O 1
ATOM 711 N N . GLU A 1 86 ? -11.095 9.017 5.186 1.00 85.00 86 GLU A N 1
ATOM 712 C CA . GLU A 1 86 ? -11.684 9.882 6.206 1.00 85.00 86 GLU A CA 1
ATOM 713 C C . GLU A 1 86 ? -12.717 9.138 7.059 1.00 85.00 86 GLU A C 1
ATOM 715 O O . GLU A 1 86 ? -13.535 8.369 6.556 1.00 85.00 86 GLU A O 1
ATOM 720 N N . LEU A 1 87 ? -12.696 9.396 8.370 1.00 89.00 87 LEU A N 1
ATOM 721 C CA . LEU A 1 87 ? -13.713 8.898 9.295 1.00 89.00 87 LEU A CA 1
ATOM 722 C C . LEU A 1 87 ? -14.919 9.834 9.269 1.00 89.00 87 LEU A C 1
ATOM 724 O O . LEU A 1 87 ? -14.774 11.024 9.566 1.00 89.00 87 LEU A O 1
ATOM 728 N N . THR A 1 88 ? -16.093 9.274 8.999 1.00 90.19 88 THR A N 1
ATOM 729 C CA . THR A 1 88 ? -17.379 9.938 9.214 1.00 90.19 88 THR A CA 1
ATOM 730 C C . THR A 1 88 ? -17.573 10.242 10.698 1.00 90.19 88 THR A C 1
ATOM 732 O O . THR A 1 88 ? -16.969 9.613 11.575 1.00 90.19 88 THR A O 1
ATOM 735 N N . ASP A 1 89 ? -18.452 11.193 10.999 1.00 90.62 89 ASP A N 1
ATOM 736 C CA . ASP A 1 89 ? -18.746 11.556 12.385 1.00 90.62 89 ASP A CA 1
ATOM 737 C C . ASP A 1 89 ? -19.384 10.397 13.165 1.00 90.62 89 ASP A C 1
ATOM 739 O O . ASP A 1 89 ? -19.072 10.204 14.339 1.00 90.62 89 ASP A O 1
ATOM 743 N N . ALA A 1 90 ? -20.199 9.569 12.502 1.00 89.12 90 ALA A N 1
ATOM 744 C CA . ALA A 1 90 ? -20.796 8.379 13.104 1.00 89.12 90 ALA A CA 1
ATOM 745 C C . ALA A 1 90 ? -19.738 7.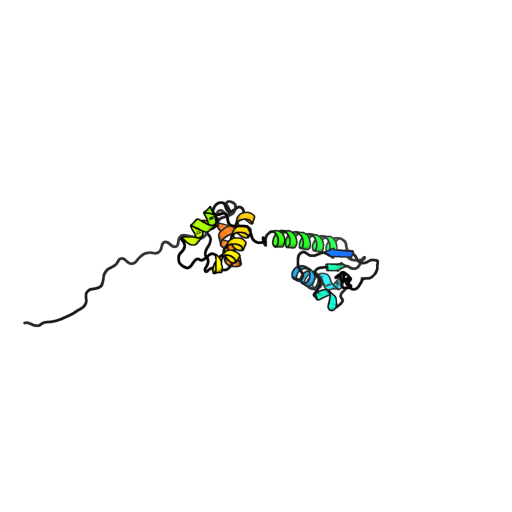326 13.480 1.00 89.12 90 ALA A C 1
ATOM 747 O O . ALA A 1 90 ? -19.752 6.809 14.597 1.00 89.12 90 ALA A O 1
ATOM 748 N N . GLU A 1 91 ? -18.786 7.038 12.587 1.00 92.94 91 GLU A N 1
ATOM 749 C CA . GLU A 1 91 ? -17.672 6.122 12.876 1.00 92.94 91 GLU A CA 1
ATOM 750 C C . GLU A 1 91 ? -16.791 6.668 13.998 1.00 92.94 91 GLU A C 1
ATOM 752 O O . GLU A 1 91 ? -16.438 5.939 14.923 1.00 92.94 91 GLU A O 1
ATOM 757 N N . ARG A 1 92 ? -16.480 7.970 13.964 1.00 91.12 92 ARG A N 1
ATOM 758 C CA . ARG A 1 92 ? -15.713 8.624 15.027 1.00 91.12 92 ARG A CA 1
ATOM 759 C C . ARG A 1 92 ? -16.423 8.489 16.373 1.00 91.12 92 ARG A C 1
ATOM 761 O O . ARG A 1 92 ? -15.774 8.139 17.353 1.00 91.12 92 ARG A O 1
ATOM 768 N N . GLY A 1 93 ? -17.736 8.712 16.409 1.00 91.31 93 GLY A N 1
ATOM 769 C CA . GLY A 1 93 ? -18.553 8.551 17.609 1.00 91.31 93 GLY A CA 1
ATOM 770 C C . GLY A 1 93 ? -18.531 7.123 18.158 1.00 91.31 93 GLY A C 1
ATOM 771 O O . GLY A 1 93 ? -18.349 6.942 19.359 1.00 91.31 93 GLY A O 1
ATOM 772 N N . ARG A 1 94 ? -18.636 6.103 17.295 1.00 91.19 94 ARG A N 1
ATOM 773 C CA . ARG A 1 94 ? -18.528 4.688 17.705 1.00 91.19 94 ARG A CA 1
ATOM 774 C C . ARG A 1 94 ? -17.150 4.354 18.273 1.00 91.19 94 ARG A C 1
ATOM 776 O O . ARG A 1 94 ? -17.053 3.672 19.287 1.00 91.19 94 ARG A O 1
ATOM 783 N N . LEU A 1 95 ? -16.081 4.844 17.650 1.00 92.19 95 LEU A N 1
ATOM 784 C CA . LEU A 1 95 ? -14.716 4.573 18.105 1.00 92.19 95 LEU A CA 1
ATOM 785 C C . LEU A 1 95 ? -14.391 5.272 19.430 1.00 92.19 95 LEU A C 1
ATOM 787 O O . LEU A 1 95 ? -13.728 4.679 20.271 1.00 92.19 95 LEU A O 1
ATOM 791 N N . GLN A 1 96 ? -14.912 6.481 19.659 1.00 91.31 96 GLN A N 1
ATOM 792 C CA . GLN A 1 96 ? -14.754 7.202 20.931 1.00 91.31 96 GLN A CA 1
ATOM 793 C C . GLN A 1 96 ? -15.408 6.502 22.127 1.00 91.31 96 GLN A C 1
ATOM 795 O O . GLN A 1 96 ? -15.046 6.790 23.263 1.00 91.31 96 GLN A O 1
ATOM 800 N N . GLN A 1 97 ? -16.349 5.585 21.894 1.00 90.12 97 GLN A N 1
ATOM 801 C CA . GLN A 1 97 ? -16.959 4.782 22.957 1.00 90.12 97 GLN A CA 1
ATOM 802 C C . GLN A 1 97 ? -16.058 3.626 23.415 1.00 90.12 97 GLN A C 1
ATOM 804 O O . GLN A 1 97 ? -16.333 3.009 24.443 1.00 90.12 97 GLN A O 1
ATOM 809 N N . ARG A 1 98 ? -14.988 3.312 22.672 1.00 89.12 98 ARG A N 1
ATOM 810 C CA . ARG A 1 98 ? -14.063 2.232 23.021 1.00 89.12 98 ARG A CA 1
ATOM 811 C C . ARG A 1 98 ? -13.117 2.679 24.129 1.00 89.12 98 ARG A C 1
ATOM 813 O O . ARG A 1 98 ? -12.527 3.756 24.076 1.00 89.12 98 ARG A O 1
ATOM 820 N N . THR A 1 99 ? -12.944 1.822 25.129 1.00 88.88 99 THR A N 1
ATOM 821 C CA . THR A 1 99 ? -11.997 2.052 26.224 1.00 88.88 99 THR A CA 1
ATOM 822 C C . THR A 1 99 ? -10.580 2.222 25.678 1.00 88.88 99 THR A C 1
ATOM 824 O O . THR A 1 99 ? -10.167 1.467 24.806 1.00 88.88 99 THR A O 1
ATOM 827 N N . GLY A 1 100 ? -9.850 3.227 26.173 1.00 87.81 100 GLY A N 1
ATOM 828 C CA . GLY A 1 100 ? -8.473 3.512 25.745 1.00 87.81 100 GLY A CA 1
ATOM 829 C C . GLY A 1 100 ? -8.353 4.247 24.406 1.00 87.81 100 GLY A C 1
ATOM 830 O O . GLY A 1 100 ? -7.283 4.761 24.079 1.00 87.81 100 GLY A O 1
ATOM 831 N N . TRP A 1 101 ? -9.449 4.394 23.659 1.00 92.94 101 TRP A N 1
ATOM 832 C CA . TRP A 1 101 ? -9.414 5.014 22.345 1.00 92.94 101 TRP A CA 1
ATOM 833 C C . TRP A 1 101 ? -9.590 6.533 22.412 1.00 92.94 101 TRP A C 1
ATOM 835 O O . TRP A 1 101 ? -10.555 7.066 22.957 1.00 92.94 101 TRP A O 1
ATOM 845 N N . THR A 1 102 ? -8.677 7.253 21.769 1.00 90.88 102 THR A N 1
ATOM 846 C CA . THR A 1 102 ? -8.780 8.699 21.528 1.00 90.88 102 THR A CA 1
ATOM 847 C C . THR A 1 102 ? -8.442 9.027 20.080 1.00 90.88 102 THR A C 1
ATOM 849 O O . THR A 1 102 ? -7.540 8.429 19.488 1.00 90.88 102 THR A O 1
ATOM 852 N N . PHE A 1 103 ? -9.129 10.021 19.509 1.00 86.94 103 PHE A N 1
ATOM 853 C CA . PHE A 1 103 ? -8.880 10.439 18.126 1.00 86.94 103 PHE A CA 1
ATOM 854 C C . PHE A 1 103 ? -7.462 10.997 17.937 1.00 86.94 103 PHE A C 1
ATOM 856 O O . PHE A 1 103 ? -6.844 10.745 16.908 1.00 86.94 103 PHE A O 1
ATOM 863 N N . GLY A 1 104 ? -6.932 11.715 18.933 1.00 86.12 104 GLY A N 1
ATOM 864 C CA . GLY A 1 104 ? -5.583 12.284 18.872 1.00 86.12 104 GLY A CA 1
ATOM 865 C C . GLY A 1 104 ? -4.484 11.226 18.754 1.00 86.12 104 GLY A C 1
ATOM 866 O O . GLY A 1 104 ? -3.525 11.430 18.018 1.00 86.12 104 GLY A O 1
ATOM 867 N N . THR A 1 105 ? -4.650 10.081 19.421 1.00 88.38 105 THR A N 1
ATOM 868 C CA . THR A 1 105 ? -3.653 9.001 19.409 1.00 88.38 105 THR A CA 1
ATOM 869 C C . THR A 1 105 ? -3.906 7.993 18.287 1.00 88.38 105 THR A C 1
ATOM 871 O O . THR A 1 105 ? -2.969 7.543 17.637 1.00 88.38 105 THR A O 1
ATOM 874 N N . HIS A 1 106 ? -5.169 7.663 18.007 1.00 90.69 106 HIS A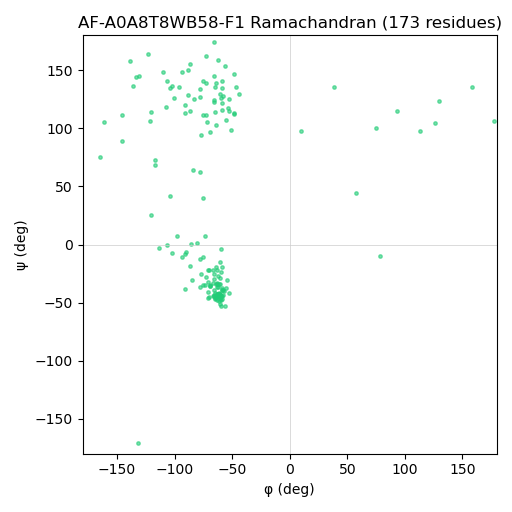 N 1
ATOM 875 C CA . HIS A 1 106 ? -5.526 6.524 17.151 1.00 90.69 106 HIS A CA 1
ATOM 876 C C . HIS A 1 106 ? -6.189 6.930 15.832 1.00 90.69 106 HIS A C 1
ATOM 878 O O . HIS A 1 106 ? -6.491 6.073 15.006 1.00 90.69 106 HIS A O 1
ATOM 884 N N . GLY A 1 107 ? -6.430 8.222 15.599 1.00 88.25 107 GLY A N 1
ATOM 885 C CA . GLY A 1 107 ? -7.144 8.698 14.413 1.00 88.25 107 GLY A CA 1
ATOM 886 C C . GLY A 1 107 ? -6.423 8.355 13.111 1.00 88.25 107 GLY A C 1
ATOM 887 O O . GLY A 1 107 ? -7.059 7.896 12.166 1.00 88.25 107 GLY A O 1
ATOM 888 N N . PHE A 1 108 ? -5.096 8.514 13.070 1.00 86.06 108 PHE A N 1
ATOM 889 C CA . PHE A 1 108 ? -4.296 8.156 11.894 1.00 86.06 108 PHE A CA 1
ATOM 890 C C . PHE A 1 108 ? -4.375 6.649 11.606 1.00 86.06 108 PHE A C 1
ATOM 892 O O . PHE A 1 108 ? -4.605 6.249 10.467 1.00 86.06 108 PHE A O 1
ATOM 899 N N . HIS A 1 109 ? -4.261 5.828 12.654 1.00 88.38 109 HIS A N 1
ATOM 900 C CA . HIS A 1 109 ? -4.381 4.374 12.575 1.00 88.38 109 HIS A CA 1
ATOM 901 C C . HIS A 1 109 ? -5.761 3.941 12.060 1.00 88.38 109 HIS A C 1
ATOM 903 O O . HIS A 1 109 ? -5.862 3.221 11.070 1.00 88.38 109 HIS A O 1
ATOM 909 N N . ALA A 1 110 ? -6.831 4.465 12.660 1.00 92.00 110 ALA A N 1
ATOM 910 C CA . ALA A 1 110 ? -8.206 4.169 12.276 1.00 92.00 110 ALA A CA 1
ATOM 911 C C . ALA A 1 110 ? -8.509 4.539 10.815 1.00 92.00 110 ALA A C 1
ATOM 913 O O . ALA A 1 110 ? -9.182 3.781 10.123 1.00 92.00 110 ALA A O 1
ATOM 914 N N . ARG A 1 111 ? -7.983 5.666 10.314 1.00 91.25 111 ARG A N 1
ATOM 915 C CA . ARG A 1 111 ? -8.136 6.064 8.904 1.00 91.25 111 ARG A CA 1
ATOM 916 C C . ARG A 1 111 ? -7.430 5.110 7.944 1.00 91.25 111 ARG A C 1
ATOM 918 O O . ARG A 1 111 ? -7.969 4.814 6.881 1.00 91.25 111 ARG A O 1
ATOM 925 N N . SER A 1 112 ? -6.243 4.631 8.309 1.00 88.44 112 SER A N 1
ATOM 926 C CA . SER A 1 112 ? -5.515 3.627 7.524 1.00 88.44 112 SER A CA 1
ATOM 927 C C . SER A 1 112 ? -6.261 2.290 7.509 1.00 88.44 112 SER A C 1
ATOM 929 O O . SER A 1 112 ? -6.454 1.700 6.451 1.00 88.44 112 SER A O 1
ATOM 931 N N . CYS A 1 113 ? -6.767 1.849 8.663 1.00 89.25 113 CYS A N 1
ATOM 932 C CA . CYS A 1 113 ? -7.569 0.631 8.775 1.00 89.25 113 CYS A CA 1
ATOM 933 C C . CYS A 1 113 ? -8.885 0.719 7.991 1.00 89.25 113 CYS A C 1
ATOM 935 O O . CYS A 1 113 ? -9.229 -0.218 7.275 1.00 89.25 113 CYS A O 1
ATOM 937 N N . LYS A 1 114 ? -9.586 1.859 8.055 1.00 91.00 114 LYS A N 1
ATOM 938 C CA . LYS A 1 114 ? -10.783 2.104 7.244 1.00 91.00 114 LYS A CA 1
ATOM 939 C C . LYS A 1 114 ? -10.482 1.992 5.754 1.00 91.00 114 LYS A C 1
ATOM 941 O O . LYS A 1 114 ? -11.258 1.396 5.019 1.00 91.00 114 LYS A O 1
ATOM 946 N N . ALA A 1 115 ? -9.367 2.562 5.309 1.00 87.56 115 ALA A N 1
ATOM 947 C CA . ALA A 1 115 ? -9.000 2.550 3.902 1.00 87.56 115 ALA A CA 1
ATOM 948 C C . ALA A 1 115 ? -8.817 1.120 3.375 1.00 87.56 115 ALA A C 1
ATOM 950 O O . ALA A 1 115 ? -9.341 0.772 2.320 1.00 87.56 115 ALA A O 1
ATOM 951 N N . ILE A 1 116 ? -8.160 0.272 4.171 1.00 85.56 116 ILE A N 1
ATOM 952 C CA . ILE A 1 116 ? -8.026 -1.161 3.896 1.00 85.56 116 ILE A CA 1
ATOM 953 C C . ILE A 1 116 ? -9.391 -1.843 3.844 1.00 85.56 116 ILE A C 1
ATOM 955 O O . ILE A 1 116 ? -9.656 -2.606 2.920 1.00 85.56 116 ILE A O 1
ATOM 959 N N . ALA A 1 117 ? -10.258 -1.572 4.816 1.00 86.94 117 ALA A N 1
ATOM 960 C CA . ALA A 1 117 ? -11.565 -2.205 4.895 1.00 86.94 117 ALA A CA 1
ATOM 961 C C . ALA A 1 117 ? -12.487 -1.825 3.722 1.00 86.94 117 ALA A C 1
ATOM 963 O O . ALA A 1 117 ? -13.118 -2.704 3.143 1.00 86.94 117 ALA A O 1
ATOM 964 N N . VAL A 1 118 ? -12.503 -0.549 3.315 1.00 84.94 118 VAL A N 1
ATOM 965 C CA . VAL A 1 118 ? -13.211 -0.072 2.109 1.00 84.94 118 VAL A CA 1
ATOM 966 C C . VAL A 1 118 ? -12.681 -0.780 0.866 1.00 84.94 118 VAL A C 1
ATOM 968 O O . VAL A 1 118 ? -13.445 -1.251 0.032 1.00 84.94 118 VAL A O 1
ATOM 971 N N . GLY A 1 119 ? -11.363 -0.902 0.767 1.00 78.81 119 GLY A N 1
ATOM 972 C CA . GLY A 1 119 ? -10.704 -1.615 -0.311 1.00 78.81 119 GLY A CA 1
ATOM 973 C C . GLY A 1 119 ? -11.013 -3.103 -0.422 1.00 78.81 119 GLY A C 1
ATOM 974 O O . GLY A 1 119 ? -10.917 -3.682 -1.503 1.00 78.81 119 GLY A O 1
ATOM 975 N N . LEU A 1 120 ? -11.362 -3.720 0.703 1.00 83.19 120 LEU A N 1
ATOM 976 C CA . LEU A 1 120 ? -11.755 -5.121 0.812 1.00 83.19 120 LEU A CA 1
ATOM 977 C C . LEU A 1 120 ? -13.278 -5.305 0.828 1.00 83.19 120 LEU A C 1
ATOM 979 O O . LEU A 1 120 ? -13.731 -6.428 1.029 1.00 83.19 120 LEU A O 1
ATOM 983 N N . ASP A 1 121 ? -14.049 -4.238 0.593 1.00 82.50 121 ASP A N 1
ATOM 984 C CA . ASP A 1 121 ? -15.515 -4.264 0.553 1.00 82.50 121 ASP A CA 1
ATOM 985 C C . ASP A 1 121 ? -16.134 -4.791 1.865 1.00 82.50 121 ASP A C 1
ATOM 987 O O . ASP A 1 121 ? -17.010 -5.655 1.880 1.00 82.50 121 ASP A O 1
ATOM 991 N N . VAL A 1 122 ? -15.613 -4.319 3.003 1.00 86.19 122 VAL A N 1
ATOM 992 C CA . VAL A 1 122 ? -16.132 -4.644 4.340 1.00 86.19 122 VAL A CA 1
ATOM 993 C C . VAL A 1 122 ? -17.180 -3.609 4.756 1.00 86.19 122 VAL A C 1
ATOM 995 O O . VAL A 1 122 ? -16.836 -2.458 5.025 1.00 86.19 122 VAL A O 1
ATOM 998 N N . ASP A 1 123 ? -18.441 -4.037 4.875 1.00 81.88 123 ASP A N 1
ATOM 999 C CA . ASP A 1 123 ? -19.586 -3.180 5.231 1.00 81.88 123 ASP A CA 1
ATOM 1000 C C . ASP A 1 123 ? -19.445 -2.481 6.600 1.00 81.88 123 ASP A C 1
ATOM 1002 O O . ASP A 1 123 ? -19.565 -1.259 6.688 1.00 81.88 123 ASP A O 1
ATOM 1006 N N . ASP A 1 124 ? -19.179 -3.229 7.682 1.00 88.81 124 ASP A N 1
ATOM 1007 C CA . ASP A 1 124 ? -18.997 -2.668 9.034 1.00 88.81 124 ASP A CA 1
ATOM 1008 C C . ASP A 1 124 ? -17.587 -2.913 9.574 1.00 88.81 124 ASP A C 1
ATOM 1010 O O . ASP A 1 124 ? -17.344 -3.711 10.482 1.00 88.81 124 ASP A O 1
ATOM 1014 N N . TRP A 1 125 ? -16.622 -2.182 9.026 1.00 92.00 125 TRP A N 1
ATOM 1015 C CA . TRP A 1 125 ? -15.233 -2.262 9.474 1.00 92.00 125 TRP A CA 1
ATOM 1016 C C . TRP A 1 125 ? -15.050 -1.872 10.948 1.00 92.00 125 TRP A C 1
ATOM 1018 O O . TRP A 1 125 ? -14.147 -2.382 11.612 1.00 92.00 125 TRP A O 1
ATOM 1028 N N . THR A 1 126 ? -15.913 -1.001 11.493 1.00 93.38 126 THR A N 1
ATOM 1029 C CA . THR A 1 126 ? -15.807 -0.562 12.891 1.00 93.38 126 THR A CA 1
ATOM 1030 C C . THR A 1 126 ? -16.076 -1.686 13.881 1.00 93.38 126 THR A C 1
ATOM 1032 O O . THR A 1 126 ? -15.593 -1.600 15.008 1.00 93.38 126 THR A O 1
ATOM 1035 N N . ALA A 1 127 ? -16.785 -2.745 13.477 1.00 91.88 127 ALA A N 1
ATOM 1036 C CA . ALA A 1 127 ? -16.9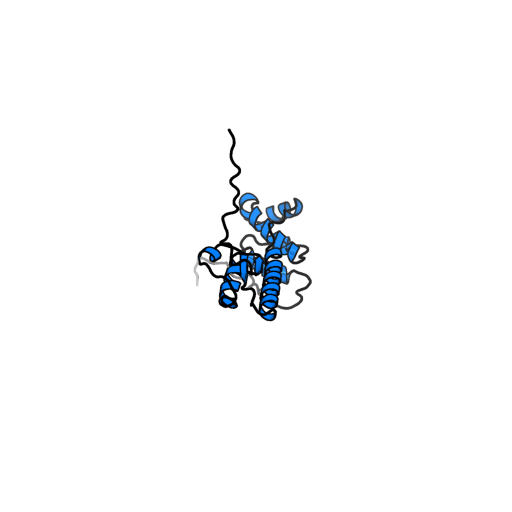77 -3.951 14.281 1.00 91.88 127 ALA A CA 1
ATOM 1037 C C . ALA A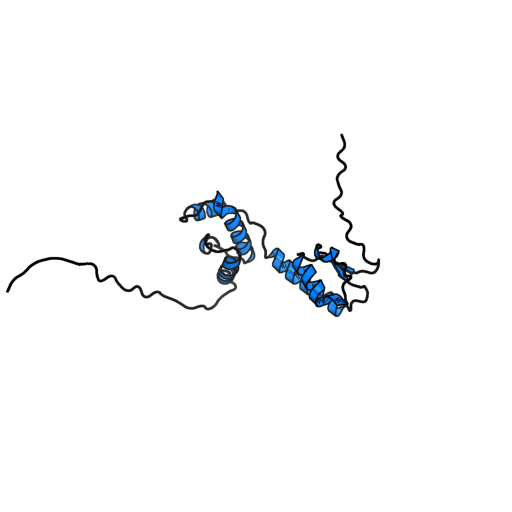 1 127 ? -15.702 -4.807 14.378 1.00 91.88 127 ALA A C 1
ATOM 1039 O O . ALA A 1 127 ? -15.486 -5.484 15.379 1.00 91.88 127 ALA A O 1
ATOM 1040 N N . HIS A 1 128 ? -14.841 -4.738 13.362 1.00 90.31 128 HIS A N 1
ATOM 1041 C CA . HIS A 1 128 ? -13.625 -5.545 13.229 1.00 90.31 128 HIS A CA 1
ATOM 1042 C C . HIS A 1 128 ? -12.339 -4.789 13.582 1.00 90.31 128 HIS A C 1
ATOM 1044 O O . HIS A 1 128 ? -11.267 -5.383 13.634 1.00 90.31 128 HIS A O 1
ATOM 1050 N N . TYR A 1 129 ? -12.442 -3.483 13.813 1.00 92.19 129 TYR A N 1
ATOM 1051 C CA . TYR A 1 129 ? -11.322 -2.649 14.216 1.00 92.19 129 TYR A CA 1
ATOM 1052 C C . TYR A 1 129 ? -10.917 -2.913 15.670 1.00 92.19 129 TYR A C 1
ATOM 1054 O O . TYR A 1 129 ? -11.768 -2.992 16.557 1.00 92.19 129 TYR A O 1
ATOM 1062 N N . ASP A 1 130 ? -9.617 -2.945 15.923 1.00 90.88 130 ASP A N 1
ATOM 1063 C CA . ASP A 1 130 ? -8.978 -2.884 17.228 1.00 90.88 130 ASP A CA 1
ATOM 1064 C C . ASP A 1 130 ? -7.858 -1.831 17.177 1.00 90.88 130 ASP A C 1
ATOM 1066 O O . ASP A 1 130 ? -7.220 -1.611 16.157 1.00 90.88 130 ASP A O 1
ATOM 1070 N N . HIS A 1 131 ? -7.634 -1.107 18.260 1.00 90.12 131 HIS A N 1
ATOM 1071 C CA . HIS A 1 131 ? -6.567 -0.111 18.332 1.00 90.12 131 HIS A CA 1
ATOM 1072 C C . HIS A 1 131 ? -5.265 -0.662 18.909 1.00 90.12 131 HIS A C 1
ATOM 1074 O O . HIS A 1 131 ? -4.245 0.016 18.815 1.00 90.12 131 HIS A O 1
ATOM 1080 N N . GLU A 1 132 ? -5.303 -1.867 19.475 1.00 89.19 132 GLU A N 1
ATOM 1081 C CA . GLU A 1 132 ? -4.121 -2.571 19.973 1.00 89.19 132 GLU A CA 1
ATOM 1082 C C . GLU A 1 132 ? -3.426 -3.387 18.875 1.00 89.19 132 GLU A C 1
ATOM 1084 O O . GLU A 1 132 ? -2.248 -3.714 19.001 1.00 89.19 132 GLU A O 1
ATOM 1089 N N . LEU A 1 133 ? -4.136 -3.679 17.780 1.00 89.81 133 LEU A N 1
ATOM 1090 C CA . LEU A 1 133 ? -3.595 -4.380 16.619 1.00 89.81 133 LEU A CA 1
ATOM 1091 C C . LEU A 1 133 ? -2.980 -3.407 15.614 1.00 89.81 133 LEU A C 1
ATOM 1093 O O . LEU A 1 133 ? -3.447 -2.283 15.436 1.00 89.81 133 LEU A O 1
ATOM 1097 N N . THR A 1 134 ? -1.968 -3.878 14.895 1.00 82.00 134 THR A N 1
ATOM 1098 C CA . THR A 1 134 ? -1.332 -3.147 13.799 1.00 82.00 134 THR A CA 1
ATOM 1099 C C . THR A 1 134 ? -2.217 -3.091 12.551 1.00 82.00 134 THR A C 1
ATOM 1101 O O . THR A 1 134 ? -3.143 -3.882 12.354 1.00 82.00 134 THR A O 1
ATOM 1104 N N . VAL A 1 135 ? -1.900 -2.162 11.646 1.00 77.50 135 VAL A N 1
ATOM 1105 C CA . VAL A 1 135 ? -2.584 -2.016 10.349 1.00 77.50 135 VAL A CA 1
ATOM 1106 C C . VAL A 1 135 ? -2.490 -3.295 9.506 1.00 77.50 135 VAL A C 1
ATOM 1108 O O . VAL A 1 135 ? -3.444 -3.647 8.813 1.00 77.50 135 VAL A O 1
ATOM 1111 N N . ASP A 1 136 ? -1.354 -3.994 9.555 1.00 75.12 136 ASP A N 1
ATOM 1112 C CA . ASP A 1 136 ? -1.157 -5.236 8.805 1.00 75.12 136 ASP A CA 1
ATOM 1113 C C . ASP A 1 136 ? -1.983 -6.392 9.383 1.00 75.12 136 ASP A C 1
ATOM 1115 O O . ASP A 1 136 ? -2.618 -7.106 8.610 1.00 75.12 136 ASP A O 1
ATOM 1119 N N . GLU A 1 137 ? -2.080 -6.528 10.711 1.00 77.06 137 GLU A N 1
ATOM 1120 C CA . GLU A 1 137 ? -2.931 -7.547 11.356 1.00 77.06 137 GLU A CA 1
ATOM 1121 C C . GLU A 1 137 ? -4.413 -7.379 10.994 1.00 77.06 137 GLU A C 1
ATOM 1123 O O . GLU A 1 137 ? -5.134 -8.357 10.784 1.00 77.06 137 GLU A O 1
ATOM 1128 N N . HIS A 1 138 ? -4.869 -6.139 10.815 1.00 86.12 138 HIS A N 1
ATOM 1129 C CA . HIS A 1 138 ? -6.227 -5.871 10.353 1.00 86.12 138 HIS A CA 1
ATOM 1130 C C . HIS A 1 138 ? -6.506 -6.347 8.929 1.00 86.12 138 HIS A C 1
ATOM 1132 O O . HIS A 1 138 ? -7.665 -6.601 8.603 1.00 86.12 138 HIS A O 1
ATOM 1138 N N . ARG A 1 139 ? -5.495 -6.477 8.060 1.00 82.81 139 ARG A N 1
ATOM 1139 C CA . ARG A 1 139 ? -5.724 -6.921 6.675 1.00 82.81 139 ARG A CA 1
ATOM 1140 C C . ARG A 1 139 ? -6.329 -8.311 6.633 1.00 82.81 139 ARG A C 1
ATOM 1142 O O . ARG A 1 139 ? -7.253 -8.539 5.859 1.00 82.81 139 ARG A O 1
ATOM 1149 N N . ASP A 1 140 ? -5.836 -9.219 7.463 1.00 81.06 140 ASP A N 1
ATOM 1150 C CA . ASP A 1 140 ? -6.331 -10.593 7.482 1.00 81.06 140 ASP A CA 1
ATOM 1151 C C . ASP A 1 140 ? -7.713 -10.683 8.139 1.00 81.06 140 ASP A C 1
ATOM 1153 O O . ASP A 1 140 ? -8.578 -11.411 7.649 1.00 81.06 140 ASP A O 1
ATOM 1157 N N . ILE A 1 141 ? -7.976 -9.858 9.157 1.00 87.44 141 ILE A N 1
ATOM 1158 C CA . ILE A 1 141 ? -9.306 -9.727 9.770 1.00 87.44 141 ILE A CA 1
ATOM 1159 C C . ILE A 1 141 ? -10.322 -9.195 8.749 1.00 87.44 141 ILE A C 1
ATOM 1161 O O . ILE A 1 141 ? -11.396 -9.772 8.588 1.00 87.44 141 ILE A O 1
ATOM 1165 N N . TYR A 1 142 ? -9.987 -8.129 8.019 1.00 88.50 142 TYR A N 1
ATOM 1166 C CA . TYR A 1 142 ? -10.876 -7.541 7.017 1.00 88.50 142 TYR A CA 1
ATOM 1167 C C . TYR A 1 142 ? -11.070 -8.447 5.802 1.00 88.50 142 TYR A C 1
ATOM 1169 O O . TYR A 1 142 ? -12.176 -8.525 5.279 1.00 88.50 142 TYR A O 1
ATOM 1177 N N . ARG A 1 143 ? -10.048 -9.202 5.381 1.00 83.12 143 ARG A N 1
ATOM 1178 C CA . ARG A 1 143 ? -10.217 -10.246 4.358 1.00 83.12 143 ARG A CA 1
ATOM 1179 C C . ARG A 1 143 ? -11.206 -11.317 4.808 1.00 83.12 143 ARG A C 1
ATOM 1181 O O . ARG A 1 143 ? -12.062 -11.700 4.016 1.00 83.12 143 ARG A O 1
ATOM 1188 N N . ALA A 1 144 ? -11.120 -11.768 6.060 1.00 82.62 144 ALA A N 1
ATOM 1189 C CA . ALA A 1 144 ? -12.069 -12.732 6.615 1.00 82.62 144 ALA A CA 1
ATOM 1190 C C . ALA A 1 144 ? -13.489 -12.153 6.753 1.00 82.62 144 ALA A C 1
ATOM 1192 O O . ALA A 1 144 ? -14.463 -12.882 6.580 1.00 82.62 144 ALA A O 1
ATOM 1193 N N . ALA A 1 145 ? -13.605 -10.854 7.042 1.00 82.56 145 ALA A N 1
ATOM 1194 C CA . ALA A 1 145 ? -14.880 -10.145 7.133 1.00 82.56 145 ALA A CA 1
ATOM 1195 C C . ALA A 1 145 ? -15.497 -9.813 5.762 1.00 82.56 145 ALA A C 1
ATOM 1197 O O . ALA A 1 145 ? -16.715 -9.683 5.660 1.00 82.56 145 ALA A O 1
ATOM 1198 N N . SER A 1 146 ? -14.684 -9.690 4.707 1.00 79.19 146 SER A N 1
ATOM 1199 C CA . SER A 1 146 ? -15.183 -9.467 3.350 1.00 79.19 146 SER A CA 1
ATOM 1200 C C . SER A 1 146 ? -16.078 -10.637 2.928 1.00 79.19 146 SER A C 1
ATOM 1202 O O . SER A 1 146 ? -15.696 -11.807 3.027 1.00 79.19 146 SER A O 1
ATOM 1204 N N . GLY A 1 147 ? -17.281 -10.343 2.423 1.00 62.31 147 GLY A N 1
ATOM 1205 C CA . GLY A 1 147 ? -18.296 -11.349 2.065 1.00 62.31 147 GLY A CA 1
ATOM 1206 C C . GLY A 1 147 ? -17.863 -12.367 0.995 1.00 62.31 147 GLY A C 1
ATOM 1207 O O . GLY A 1 147 ? -18.603 -13.300 0.690 1.00 62.31 147 GLY A O 1
ATOM 1208 N N . ARG A 1 148 ? -16.656 -12.223 0.430 1.00 51.84 148 ARG A N 1
ATOM 1209 C CA . ARG A 1 148 ? -16.038 -13.157 -0.523 1.00 51.84 148 ARG A CA 1
ATOM 1210 C C . ARG A 1 148 ? -15.190 -14.256 0.143 1.00 51.84 148 ARG A C 1
ATOM 1212 O O . ARG A 1 148 ? -14.766 -15.175 -0.552 1.00 51.84 148 ARG A O 1
ATOM 1219 N N . GLY A 1 149 ? -14.973 -14.210 1.461 1.00 45.16 149 GLY A N 1
ATOM 1220 C CA . GLY A 1 149 ? -14.105 -15.123 2.221 1.00 45.16 149 GLY A CA 1
ATOM 1221 C C . GLY A 1 149 ? -14.830 -16.196 3.045 1.00 45.16 149 GLY A C 1
ATOM 1222 O O . GLY A 1 149 ? -14.469 -16.454 4.189 1.00 45.16 149 GLY A O 1
ATOM 1223 N N . GLY A 1 150 ? -15.877 -16.834 2.521 1.00 40.34 150 GLY A N 1
ATOM 1224 C CA . GLY A 1 150 ? -16.607 -17.860 3.273 1.00 40.34 150 GLY A CA 1
ATOM 1225 C C . GLY A 1 150 ? -15.900 -19.226 3.346 1.00 40.34 150 GLY A C 1
ATOM 1226 O O . GLY A 1 150 ? -16.144 -20.056 2.474 1.00 40.34 150 GLY A O 1
ATOM 1227 N N . ARG A 1 151 ? -15.115 -19.496 4.409 1.00 37.62 151 ARG A N 1
ATOM 1228 C CA . ARG A 1 151 ? -15.211 -20.677 5.323 1.00 37.62 151 ARG A CA 1
ATOM 1229 C C . ARG A 1 151 ? -13.922 -21.001 6.100 1.00 37.62 151 ARG A C 1
ATOM 1231 O O . ARG A 1 151 ? -12.872 -21.222 5.515 1.00 37.62 151 ARG A O 1
ATOM 1238 N N . ASN A 1 152 ? -14.151 -21.273 7.392 1.00 37.69 152 ASN A N 1
ATOM 1239 C CA . ASN A 1 152 ? -13.370 -22.059 8.361 1.00 37.69 152 ASN A CA 1
ATOM 1240 C C . ASN A 1 152 ? -12.084 -21.455 8.948 1.00 37.69 152 ASN A C 1
ATOM 1242 O O . ASN A 1 152 ? -10.999 -21.682 8.434 1.00 37.69 152 ASN A O 1
ATOM 1246 N N . VAL A 1 153 ? -12.199 -20.926 10.173 1.00 39.84 153 VAL A N 1
ATOM 1247 C CA . VAL A 1 153 ? -11.518 -21.524 11.335 1.00 39.84 153 VAL A CA 1
ATOM 1248 C C . VAL A 1 153 ? -12.492 -21.555 12.515 1.00 39.84 153 VAL A C 1
ATOM 1250 O O . VAL A 1 153 ? -13.281 -20.650 12.760 1.00 39.84 153 VAL A O 1
ATOM 1253 N N . THR A 1 154 ? -12.472 -22.697 13.175 1.00 40.31 154 THR A N 1
ATOM 1254 C CA . THR A 1 154 ? -13.396 -23.241 14.156 1.00 40.31 154 THR A CA 1
ATOM 1255 C C . THR A 1 154 ? -13.488 -22.455 15.460 1.00 40.31 154 THR A C 1
ATOM 1257 O O . THR A 1 154 ? -12.477 -22.158 16.092 1.00 40.31 154 THR A O 1
ATOM 1260 N N . ASN A 1 155 ? -14.731 -22.263 15.903 1.00 39.38 155 ASN A N 1
ATOM 1261 C CA . ASN A 1 155 ? -15.212 -22.526 17.260 1.00 39.38 155 ASN A CA 1
ATOM 1262 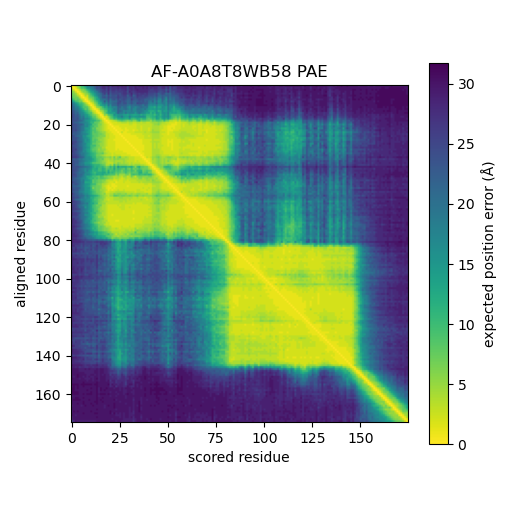C C . ASN A 1 155 ? -14.118 -22.843 18.304 1.00 39.38 155 ASN A C 1
ATOM 1264 O O . ASN A 1 155 ? -13.701 -23.992 18.457 1.00 39.38 155 ASN A O 1
ATOM 1268 N N . ARG A 1 156 ? -13.720 -21.828 19.075 1.00 34.81 156 ARG A N 1
ATOM 1269 C CA . ARG A 1 156 ? -13.171 -22.012 20.420 1.00 34.81 156 ARG A CA 1
ATOM 1270 C C . ARG A 1 156 ? -14.123 -21.335 21.405 1.00 34.81 156 ARG A C 1
ATOM 1272 O O . ARG A 1 156 ? -13.796 -20.307 21.990 1.00 34.81 156 ARG A O 1
ATOM 1279 N N . SER A 1 157 ? -15.324 -21.903 21.560 1.00 37.38 157 SER A N 1
ATOM 1280 C CA . SER A 1 157 ? -16.113 -21.719 22.776 1.00 37.38 157 SER A CA 1
ATOM 1281 C C . SER A 1 157 ? -15.203 -21.988 23.968 1.00 37.38 157 SER A C 1
ATOM 1283 O O . SER A 1 157 ? -14.728 -23.106 24.169 1.00 37.38 157 SER A O 1
ATOM 1285 N N . GLN A 1 158 ? -14.921 -20.936 24.727 1.00 35.09 158 GLN A N 1
ATOM 1286 C CA . GLN A 1 158 ? -14.345 -21.058 26.051 1.00 35.09 158 GLN A CA 1
ATOM 1287 C C . GLN A 1 158 ? -15.304 -21.889 26.917 1.00 35.09 158 GLN A C 1
ATOM 1289 O O . GLN A 1 158 ? -16.471 -21.511 27.031 1.00 35.09 158 GLN A O 1
ATOM 1294 N N . PRO A 1 159 ? -14.868 -22.982 27.560 1.00 35.28 159 PRO A N 1
ATOM 1295 C CA . PRO A 1 159 ? -15.547 -23.434 28.756 1.00 35.28 159 PRO A CA 1
ATOM 1296 C C . PRO A 1 159 ? -15.137 -22.484 29.885 1.00 35.28 159 PRO A C 1
ATOM 1298 O O . PRO A 1 159 ? -13.979 -22.455 30.300 1.00 35.28 159 PRO A O 1
ATOM 1301 N N . THR A 1 160 ? -16.077 -21.680 30.369 1.00 47.75 160 THR A N 1
ATOM 1302 C CA . THR A 1 160 ? -15.939 -21.014 31.664 1.00 47.75 160 THR A CA 1
ATOM 1303 C C . THR A 1 160 ? -15.936 -22.086 32.760 1.00 47.75 160 THR A C 1
ATOM 1305 O O . THR A 1 160 ? -16.904 -22.842 32.867 1.00 47.75 160 THR A O 1
ATOM 1308 N N . PRO A 1 161 ? -14.906 -22.193 33.617 1.00 41.75 161 PRO A N 1
ATOM 1309 C CA . PRO A 1 161 ? -15.096 -22.860 34.890 1.00 41.75 161 PRO A CA 1
ATOM 1310 C C . PRO A 1 161 ? -15.936 -21.942 35.782 1.00 41.75 161 PRO A C 1
ATOM 1312 O O . PRO A 1 161 ? -15.517 -20.859 36.191 1.00 41.75 161 PRO A O 1
ATOM 1315 N N . SER A 1 162 ? -17.161 -22.404 36.021 1.00 41.03 162 SER A N 1
ATOM 1316 C CA . SER A 1 162 ? -18.102 -21.878 36.997 1.00 41.03 162 SER A CA 1
ATOM 1317 C C . SER A 1 162 ? -17.436 -21.642 38.351 1.00 41.03 162 SER A C 1
ATOM 1319 O O . SER A 1 162 ? -16.709 -22.475 38.887 1.00 41.03 162 SER A O 1
ATOM 1321 N N . ASN A 1 163 ? -17.765 -20.481 38.890 1.00 42.81 163 ASN A N 1
ATOM 1322 C CA . ASN A 1 163 ? -17.482 -19.964 40.212 1.00 42.81 163 ASN A CA 1
ATOM 1323 C C . ASN A 1 163 ? -17.822 -20.982 41.324 1.00 42.81 163 ASN A C 1
ATOM 1325 O O . ASN A 1 163 ? -18.995 -21.284 41.530 1.00 42.81 163 ASN A O 1
ATOM 1329 N N . ALA A 1 164 ? -16.815 -21.489 42.043 1.00 45.97 164 ALA A N 1
ATOM 1330 C CA . ALA A 1 164 ? -16.977 -22.157 43.339 1.00 45.97 164 ALA A CA 1
ATOM 1331 C C . ALA A 1 164 ? -15.624 -22.282 44.063 1.00 45.97 164 ALA A C 1
ATOM 1333 O O . ALA A 1 164 ? -15.029 -23.352 44.073 1.00 45.97 164 ALA A O 1
ATOM 1334 N N . ASN A 1 165 ? -15.110 -21.188 44.634 1.00 39.94 165 ASN A N 1
ATOM 1335 C CA . ASN A 1 165 ? -14.578 -21.199 46.006 1.00 39.94 165 ASN A CA 1
ATOM 1336 C C . ASN A 1 165 ? -13.993 -19.839 46.386 1.00 39.94 165 ASN A C 1
ATOM 1338 O O . ASN A 1 165 ? -12.881 -19.479 46.000 1.00 39.94 165 ASN A O 1
ATOM 1342 N N . ARG A 1 166 ? -14.717 -19.117 47.239 1.00 38.25 166 ARG A N 1
ATOM 1343 C CA . ARG A 1 166 ? -14.108 -18.180 48.178 1.00 38.25 166 ARG A CA 1
ATOM 1344 C C . ARG A 1 166 ? -14.927 -18.187 49.463 1.00 38.25 166 ARG A C 1
ATOM 1346 O O . ARG A 1 166 ? -15.850 -17.398 49.616 1.00 38.25 166 ARG A O 1
ATOM 1353 N N . TYR A 1 167 ? -14.561 -19.082 50.373 1.00 37.59 167 TYR A N 1
ATOM 1354 C CA . TYR A 1 167 ? -14.654 -18.811 51.802 1.00 37.59 167 TYR A CA 1
ATOM 1355 C C . TYR A 1 167 ? -13.486 -19.508 52.513 1.00 37.59 167 TYR A C 1
ATOM 1357 O O . TYR A 1 167 ? -13.378 -20.728 52.533 1.00 37.59 167 TYR A O 1
ATOM 1365 N N . LEU A 1 168 ? -12.581 -18.691 53.031 1.00 46.06 168 LEU A N 1
ATOM 1366 C CA . LEU A 1 168 ? -11.598 -18.971 54.079 1.00 46.06 168 LEU A CA 1
ATOM 1367 C C . LEU A 1 168 ? -11.604 -17.703 54.954 1.00 46.06 168 LEU A C 1
ATOM 1369 O O . LEU A 1 168 ? -11.858 -16.632 54.390 1.00 46.06 168 LEU A O 1
ATOM 1373 N N . PRO A 1 169 ? -11.181 -17.723 56.228 1.00 53.16 169 PRO A N 1
ATOM 1374 C CA . PRO A 1 169 ? -11.072 -18.813 57.206 1.00 53.16 169 PRO A CA 1
ATOM 1375 C C . PRO A 1 169 ? -11.691 -18.408 58.579 1.00 53.16 169 PRO A C 1
ATOM 1377 O O . PRO A 1 169 ? -12.298 -17.347 58.689 1.00 53.16 169 PRO A O 1
ATOM 1380 N N . ASP A 1 170 ? -11.485 -19.251 59.602 1.00 41.19 170 ASP A N 1
ATOM 1381 C CA . ASP A 1 170 ? -11.102 -18.903 60.994 1.00 41.19 170 ASP A CA 1
ATOM 1382 C C . ASP A 1 170 ? -11.956 -19.527 62.124 1.00 41.19 170 ASP A C 1
ATOM 1384 O O . ASP A 1 170 ? -13.164 -19.327 62.194 1.00 41.19 170 ASP A O 1
ATOM 1388 N N . GLY A 1 171 ? -11.259 -20.238 63.026 1.00 39.03 171 GLY A N 1
ATOM 1389 C CA . GLY A 1 171 ? -11.511 -20.213 64.473 1.00 39.03 171 GLY A CA 1
ATOM 1390 C C . GLY A 1 171 ? -12.444 -21.256 65.110 1.00 39.03 171 GLY A C 1
ATOM 1391 O O . GLY A 1 171 ? -13.656 -21.170 64.964 1.00 39.03 171 GLY A O 1
ATOM 1392 N N . GLY A 1 172 ? -11.874 -22.118 65.968 1.00 37.09 172 GLY A N 1
ATOM 1393 C CA . GLY A 1 172 ? -12.509 -22.475 67.252 1.00 37.09 172 GLY A CA 1
ATOM 1394 C C . GLY A 1 172 ? -13.006 -23.913 67.452 1.00 37.09 172 GLY A C 1
ATOM 1395 O O . GLY A 1 172 ? -14.100 -24.249 67.02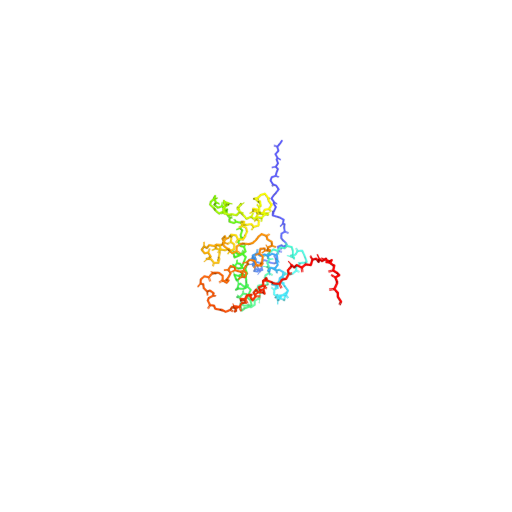6 1.00 37.09 172 GLY A O 1
ATOM 1396 N N . GLU A 1 173 ? -12.159 -24.707 68.113 1.00 42.38 173 GLU A N 1
ATOM 1397 C CA . GLU A 1 173 ? -12.396 -25.555 69.305 1.00 42.38 173 GLU A CA 1
ATOM 1398 C C . GLU A 1 173 ? -13.710 -26.351 69.518 1.00 42.38 173 GLU A C 1
ATOM 1400 O O . GLU A 1 173 ? -14.816 -25.835 69.409 1.00 42.38 173 GLU A O 1
ATOM 1405 N N . ASP A 1 174 ? -13.496 -27.607 69.950 1.00 43.00 174 ASP A N 1
ATOM 1406 C CA . ASP A 1 174 ? -14.208 -28.387 70.989 1.00 43.00 174 ASP A CA 1
ATOM 1407 C C . ASP A 1 174 ? -14.740 -29.765 70.554 1.00 43.00 174 ASP A C 1
ATOM 1409 O O . ASP A 1 174 ? -15.770 -29.875 69.886 1.00 43.00 174 ASP A O 1
ATOM 1413 N N . ALA A 1 175 ? -14.021 -30.813 70.997 1.00 42.31 175 ALA A N 1
ATOM 1414 C CA . ALA A 1 175 ? -14.498 -32.020 71.707 1.00 42.31 175 ALA A CA 1
ATOM 1415 C C . ALA A 1 175 ? -13.501 -33.187 71.579 1.00 42.31 175 ALA A C 1
ATOM 1417 O O . ALA A 1 175 ? -13.243 -33.642 70.441 1.00 42.31 175 ALA A O 1
#

Radius of gyration: 27.63 Å; Cα contacts (8 Å, |Δi|>4): 156; chains: 1; bounding box: 45×71×98 Å

Solvent-accessible surface area (backbone atoms only — not comparable to full-atom values): 11006 Å² total; per-residue (Å²): 141,77,85,75,80,78,74,82,72,70,80,66,82,78,66,65,94,64,48,44,82,42,80,33,75,38,43,65,58,25,45,49,4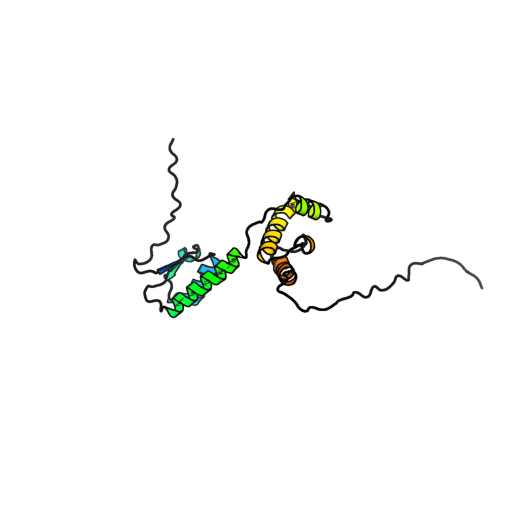7,46,69,77,44,40,95,39,36,68,82,54,89,77,46,70,79,35,28,58,40,38,29,44,64,85,50,55,64,73,57,52,51,53,52,50,53,46,40,52,52,51,32,55,51,49,64,58,57,33,66,69,31,87,75,51,72,69,57,49,56,60,49,57,71,40,86,94,46,45,64,91,81,42,41,70,58,52,16,34,43,46,19,39,19,59,72,48,61,29,89,65,46,78,81,73,59,62,88,91,54,54,71,70,63,44,50,60,55,34,47,56,62,9,88,86,45,88,78,87,84,77,88,76,79,76,81,77,83,77,92,82,87,89,86,84,87,85,86,84,91,91,134

Secondary structure (DSSP, 8-state):
----------------TTPEEEE-SSHHHHHHHHHHSGGGB---GGGGGSSEEEE-TT--HHHHHHHHHHHHHHHHHHHTS---PPPPHHHHHHHHTSTT--HHHHHHHHHHHHHHHHHTT-TTHHHH--SSS-HHHHHHHHHHHSTT---------------------------

Organism: NCBI:txid1017351

Sequence (175 aa):
MSAAAMDIRAVIPRPAPEAIEIRCPSIETARSIRQDFGAFCHYDERDLRFRTVWLVEDTPEFYREQIRARVERDREDEERRFGQAELTDAERGRLQQRTGWTFGTHGFHARSCKAIAVGLDVDDWTAHYDHELTVDEHRDIYRAASGRGGRNVTNRSQPTPSNANRYLPDGGEDA

Mean predicted aligned error: 17.25 Å

Nearest PDB structures (foldseek):
  4v5a-assembly2_CY  TM=2.669E-01  e=1.649E+00  Thermus thermophilus HB8

pLDDT: mean 72.77, std 19.47, range [33.12, 93.38]

Foldseek 3Di:
DDPDPPPPPPDPPDPDPLWDKDQAPDLVLQVVCCVVVVVQWDDDVVCSVHRITIGHNPPDVVSVVVSVVSRVVVNLVVVLQFDFADDDPVLVVLQVVDPPDDCVVCVRVVRSLVRNLVSLVQPCSSVQDDSVDHSVVSNVSSVCRRPVNDDDDDDPPDDDPDDDDDDDDDDDDDD